Protein AF-A0AAW7Q0W7-F1 (afdb_monomer_lite)

pLDDT: mean 88.17, std 16.4, range [46.09, 98.69]

Sequence (127 aa):
MKYFLLFSILFFNILYASQNKEVLLIHSYHKGYAWTDDISKAIDKNFSEHKDIELTTVYMDTKRIDDSSYLEDLSKLYKQQFSNRKFDLVILSDNNAFDFVSKYYDYLFKDAPVLFCGINNYLNFRT

Secondary structure (DSSP, 8-state):
-HHHHHHHHHTT--------EEEEEEESS-TT-HHHHHHHHHHHHHHTT-TTEEEEEEE--TTT---HHHHHHHHHHHHHHHTT---SEEEEESHHHHHHHHHHHHHH-TT--EEEES--S------

Organism: NCBI:txid28197

Structure (mmCIF, N/CA/C/O backbone):
data_AF-A0AAW7Q0W7-F1
#
_entry.id   AF-A0AAW7Q0W7-F1
#
loop_
_atom_site.group_PDB
_atom_site.id
_atom_site.type_symbol
_atom_site.label_atom_id
_atom_site.label_alt_id
_atom_site.label_comp_id
_atom_site.label_asym_id
_atom_site.label_entity_id
_atom_site.label_seq_id
_atom_site.pdbx_PDB_ins_code
_atom_site.Cartn_x
_atom_site.Cartn_y
_atom_site.Cartn_z
_atom_site.occupancy
_atom_site.B_iso_or_equiv
_atom_site.auth_seq_id
_atom_site.auth_comp_id
_atom_site.auth_asym_id
_atom_site.auth_atom_id
_atom_site.pdbx_PDB_model_num
ATOM 1 N N . MET A 1 1 ? -7.739 -1.345 58.008 1.00 57.44 1 MET A N 1
ATOM 2 C CA . MET A 1 1 ? -8.780 -1.675 57.001 1.00 57.44 1 MET A CA 1
ATOM 3 C C . MET A 1 1 ? -9.111 -0.532 56.027 1.00 57.44 1 MET A C 1
ATOM 5 O O . MET A 1 1 ? -9.632 -0.820 54.963 1.00 57.44 1 MET A O 1
ATOM 9 N N . LYS A 1 2 ? -8.773 0.739 56.315 1.00 52.03 2 LYS A N 1
ATOM 10 C CA . LYS A 1 2 ? -9.064 1.891 55.429 1.00 52.03 2 LYS A CA 1
ATOM 11 C C . LYS A 1 2 ? -8.191 1.964 54.159 1.00 52.03 2 LYS A C 1
ATOM 13 O O . LYS A 1 2 ? -8.670 2.380 53.115 1.00 52.03 2 LYS A O 1
ATOM 18 N N . TYR A 1 3 ? -6.941 1.497 54.226 1.00 55.75 3 TYR A N 1
ATOM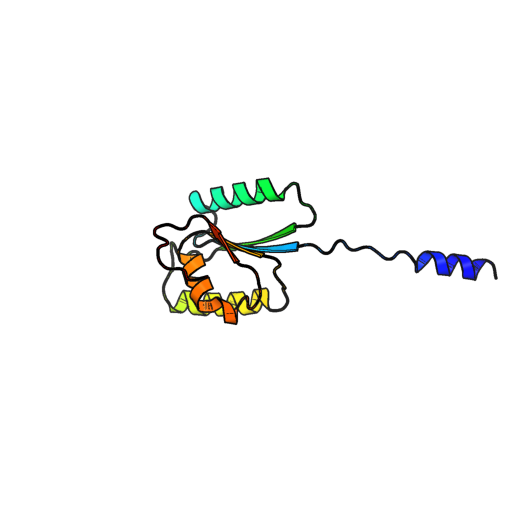 19 C CA . TYR A 1 3 ? -6.003 1.521 53.090 1.00 55.75 3 TYR A CA 1
ATOM 20 C C . TYR A 1 3 ? -6.241 0.418 52.047 1.00 55.75 3 TYR A C 1
ATOM 22 O O . TYR A 1 3 ? -5.850 0.574 50.897 1.00 55.75 3 TYR A O 1
ATOM 30 N N . PHE A 1 4 ? -6.930 -0.667 52.418 1.00 55.09 4 PHE A N 1
ATOM 31 C CA . PHE A 1 4 ? -7.240 -1.767 51.493 1.00 55.09 4 PHE A CA 1
ATOM 32 C C . PHE A 1 4 ? -8.273 -1.342 50.432 1.00 55.09 4 PHE A C 1
ATOM 34 O O . PHE A 1 4 ? -8.214 -1.772 49.285 1.00 55.09 4 PHE A O 1
ATOM 41 N N . LEU A 1 5 ? -9.169 -0.416 50.795 1.00 54.06 5 LEU A N 1
ATOM 42 C CA . LEU A 1 5 ? -10.135 0.201 49.882 1.00 54.06 5 LEU A CA 1
ATOM 43 C C . LEU A 1 5 ? -9.478 1.171 48.887 1.00 54.06 5 LEU A C 1
ATOM 45 O O . LEU A 1 5 ? -9.928 1.257 47.749 1.00 54.06 5 LEU A O 1
ATOM 49 N N . LEU A 1 6 ? -8.388 1.849 49.271 1.00 52.25 6 LEU A N 1
ATOM 50 C CA . LEU A 1 6 ? -7.666 2.767 48.378 1.00 52.25 6 LEU A CA 1
ATOM 51 C C . LEU A 1 6 ? -6.862 2.022 47.297 1.00 52.25 6 LEU A C 1
ATOM 53 O O . LEU A 1 6 ? -6.723 2.516 46.183 1.00 52.25 6 LEU A O 1
ATOM 57 N N . PHE A 1 7 ? -6.376 0.817 47.609 1.00 53.97 7 PHE A N 1
ATOM 58 C CA . PHE A 1 7 ? -5.642 -0.026 46.660 1.00 53.97 7 PHE A CA 1
ATOM 59 C C . PHE A 1 7 ? -6.563 -0.633 45.585 1.00 53.97 7 PHE A C 1
ATOM 61 O O . PHE A 1 7 ? -6.156 -0.798 44.441 1.00 53.97 7 PHE A O 1
ATOM 68 N N . SER A 1 8 ? -7.832 -0.885 45.925 1.00 55.91 8 SER A N 1
ATOM 69 C CA . SER A 1 8 ? -8.846 -1.422 45.002 1.00 55.91 8 SER A CA 1
ATOM 70 C C . SER A 1 8 ? -9.245 -0.430 43.894 1.00 55.91 8 SER A C 1
ATOM 72 O O . SER A 1 8 ? -9.463 -0.821 42.750 1.00 55.91 8 SER A O 1
ATOM 74 N N . ILE A 1 9 ? -9.261 0.875 44.194 1.00 56.50 9 ILE A N 1
ATOM 75 C CA . ILE A 1 9 ? -9.651 1.928 43.235 1.00 56.50 9 ILE A CA 1
ATOM 76 C C . ILE A 1 9 ? -8.569 2.148 42.157 1.00 56.50 9 ILE A C 1
ATOM 78 O O . ILE A 1 9 ? -8.886 2.527 41.032 1.00 56.50 9 ILE A O 1
ATOM 82 N N . LEU A 1 10 ? -7.299 1.847 42.453 1.00 54.59 10 LEU A N 1
ATOM 83 C CA . LEU A 1 10 ? -6.198 1.956 41.485 1.00 54.59 10 LEU A CA 1
ATOM 84 C C . LEU A 1 10 ? -6.202 0.838 40.428 1.00 54.59 10 LEU A C 1
ATOM 86 O O . LEU A 1 10 ? -5.721 1.063 39.321 1.00 54.59 10 LEU A O 1
ATOM 90 N N . PHE A 1 11 ? -6.787 -0.327 40.727 1.00 57.34 11 PHE A N 1
ATOM 91 C CA . PHE A 1 11 ? -6.831 -1.477 39.813 1.00 57.34 11 PHE A CA 1
ATOM 92 C C . PHE A 1 11 ? -8.022 -1.478 38.842 1.00 57.34 11 PHE A C 1
ATOM 94 O O . PHE A 1 11 ? -8.035 -2.277 37.910 1.00 57.34 11 PHE A O 1
ATOM 101 N N . PHE A 1 12 ? -9.005 -0.587 39.021 1.00 55.25 12 PHE A N 1
ATOM 102 C CA . PHE A 1 12 ? -10.215 -0.541 38.186 1.00 55.25 12 PHE A CA 1
ATOM 103 C C . PHE A 1 12 ? -10.188 0.508 37.070 1.00 55.25 12 PHE A C 1
ATOM 105 O O . PHE A 1 12 ? -11.191 0.698 36.381 1.00 55.25 12 PHE A O 1
ATOM 112 N N . ASN A 1 13 ? -9.042 1.151 36.831 1.00 48.94 13 ASN A N 1
ATOM 113 C CA . ASN A 1 13 ? -8.825 1.863 35.575 1.00 48.94 13 ASN A CA 1
ATOM 114 C C . ASN A 1 13 ? -8.605 0.822 34.474 1.00 48.94 13 ASN A C 1
ATOM 116 O O . ASN A 1 13 ? -7.478 0.546 34.067 1.00 48.94 13 ASN A O 1
ATOM 120 N N . ILE A 1 14 ? -9.697 0.216 34.01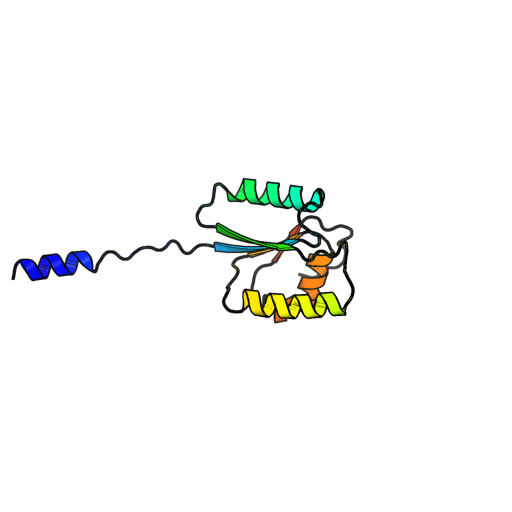1 1.00 60.72 14 ILE A N 1
ATOM 121 C CA . ILE A 1 14 ? -9.722 -0.438 32.711 1.00 60.72 14 ILE A CA 1
ATOM 122 C C . ILE A 1 14 ? -9.468 0.690 31.713 1.00 60.72 14 ILE A C 1
ATOM 124 O O . ILE A 1 14 ? -10.362 1.474 31.396 1.00 60.72 14 ILE A O 1
ATOM 128 N N . LEU A 1 15 ? -8.212 0.827 31.291 1.00 58.66 15 LEU A N 1
ATOM 129 C CA . LEU A 1 15 ? -7.850 1.601 30.116 1.00 58.66 15 LEU A CA 1
ATOM 130 C C . LEU A 1 15 ? -8.647 0.997 28.960 1.00 58.66 15 LEU A C 1
ATOM 132 O O . LEU A 1 15 ? -8.293 -0.057 28.438 1.00 58.66 15 LEU A O 1
ATOM 136 N N . TYR A 1 16 ? -9.750 1.646 28.591 1.00 56.50 16 TYR A N 1
ATOM 137 C CA . TYR A 1 16 ? -10.382 1.432 27.300 1.00 56.50 16 TYR A CA 1
ATOM 138 C C . TYR A 1 16 ? -9.400 1.950 26.251 1.00 56.50 16 TYR A C 1
ATOM 140 O O . TYR A 1 16 ? -9.463 3.101 25.824 1.00 56.50 16 TYR A O 1
ATOM 148 N N . ALA A 1 17 ? -8.433 1.109 25.891 1.00 59.22 17 ALA A N 1
ATOM 149 C CA . ALA A 1 17 ? -7.661 1.305 24.686 1.00 59.22 17 ALA A CA 1
ATOM 150 C C . ALA A 1 17 ? -8.660 1.197 23.530 1.00 59.22 17 ALA A C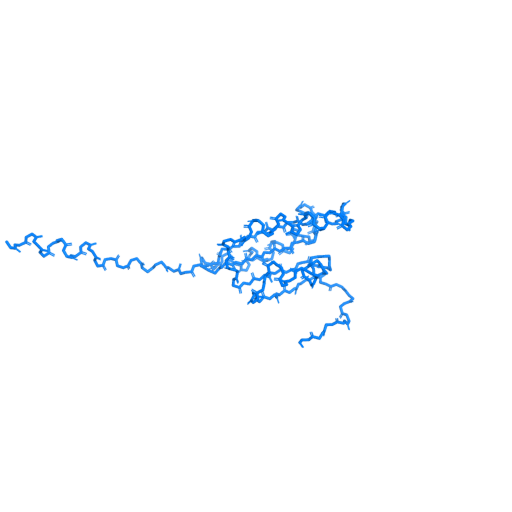 1
ATOM 152 O O . ALA A 1 17 ? -9.158 0.112 23.229 1.00 59.22 17 ALA A O 1
ATOM 153 N N . SER A 1 18 ? -9.014 2.341 22.943 1.00 64.81 18 SER A N 1
ATOM 154 C CA . SER A 1 18 ? -9.661 2.381 21.635 1.00 64.81 18 SER A CA 1
ATOM 155 C C . SER A 1 18 ? -8.793 1.544 20.700 1.00 64.81 18 SER A C 1
ATOM 157 O O . SER A 1 18 ? -7.614 1.849 20.522 1.00 64.81 18 SER A O 1
ATOM 159 N N . GLN A 1 19 ? -9.334 0.439 20.189 1.00 78.00 19 GLN A N 1
ATOM 160 C CA . GLN A 1 19 ? -8.583 -0.422 19.291 1.00 78.00 19 GLN A CA 1
ATOM 161 C C . GLN A 1 19 ? -8.467 0.291 17.947 1.00 78.00 19 GLN A C 1
ATOM 163 O O . GLN A 1 19 ? -9.448 0.358 17.207 1.00 78.00 19 GLN A O 1
ATOM 168 N N . ASN A 1 20 ? -7.283 0.843 17.673 1.00 90.56 20 ASN A N 1
ATOM 169 C CA . ASN A 1 20 ? -7.012 1.516 16.411 1.00 90.56 20 ASN A CA 1
ATOM 170 C C . ASN A 1 20 ? -7.269 0.565 15.233 1.00 90.56 20 ASN A C 1
ATOM 172 O O . ASN A 1 20 ? -6.962 -0.628 15.301 1.00 90.56 20 ASN A O 1
ATOM 176 N N . LYS A 1 21 ? -7.843 1.112 14.166 1.00 95.31 21 LYS A N 1
ATOM 177 C CA . LYS A 1 21 ? -8.018 0.489 12.863 1.00 95.31 21 LYS A CA 1
ATOM 178 C C . LYS A 1 21 ? -6.713 0.558 12.096 1.00 95.31 21 LYS A C 1
ATOM 180 O O . LYS A 1 21 ? -6.225 1.640 11.792 1.00 95.31 21 LYS A O 1
ATOM 185 N N . GLU A 1 22 ? -6.167 -0.603 11.778 1.00 96.50 22 GLU A N 1
ATOM 186 C CA . GLU A 1 22 ? -4.905 -0.729 11.052 1.00 96.50 22 GLU A CA 1
ATOM 187 C C . GLU A 1 22 ? -5.187 -0.734 9.549 1.00 96.50 22 GLU A C 1
ATOM 189 O O . GLU A 1 22 ? -5.759 -1.691 9.017 1.00 96.50 22 GLU A O 1
ATOM 194 N N . VAL A 1 23 ? -4.789 0.331 8.853 1.00 97.94 23 VAL A N 1
ATOM 195 C CA . VAL A 1 23 ? -4.985 0.479 7.407 1.00 97.94 23 VAL A CA 1
ATOM 196 C C . VAL A 1 23 ? -3.637 0.471 6.701 1.00 97.94 23 VAL A C 1
ATOM 198 O O . VAL A 1 23 ? -2.728 1.225 7.047 1.00 97.94 23 VAL A O 1
ATOM 201 N N . LEU A 1 24 ? -3.504 -0.371 5.677 1.00 98.44 24 LEU A N 1
ATOM 202 C CA . LEU A 1 24 ? -2.324 -0.411 4.817 1.00 98.44 24 LEU A CA 1
ATOM 203 C C . LEU A 1 24 ? -2.635 0.228 3.469 1.00 98.44 24 LEU A C 1
ATOM 205 O O . LEU A 1 24 ? -3.533 -0.227 2.777 1.00 98.44 24 LEU A O 1
ATOM 209 N N . LEU A 1 25 ? -1.855 1.218 3.054 1.00 98.62 25 LEU A N 1
ATOM 210 C CA . LEU A 1 25 ? -1.871 1.787 1.712 1.00 98.62 25 LEU A CA 1
ATOM 211 C C . LEU A 1 25 ? -0.643 1.312 0.931 1.00 98.62 25 LEU A C 1
ATOM 213 O O . LEU A 1 25 ? 0.495 1.561 1.327 1.00 98.62 25 LEU A O 1
ATOM 217 N N . ILE A 1 26 ? -0.876 0.644 -0.195 1.00 98.69 26 ILE A N 1
ATOM 218 C CA . ILE A 1 26 ? 0.158 0.173 -1.116 1.00 98.69 26 ILE A CA 1
ATOM 219 C C . ILE A 1 26 ? 0.069 0.994 -2.399 1.00 98.69 26 ILE A C 1
ATOM 221 O O . ILE A 1 26 ? -0.878 0.864 -3.179 1.00 98.69 26 ILE A O 1
ATOM 225 N N . HIS A 1 27 ? 1.077 1.827 -2.636 1.00 98.69 27 HIS A N 1
ATOM 226 C CA . HIS A 1 27 ? 1.227 2.535 -3.899 1.00 98.69 27 HIS A CA 1
ATOM 227 C C . HIS A 1 27 ? 2.048 1.728 -4.896 1.00 98.69 27 HIS A C 1
ATOM 229 O O . HIS A 1 27 ? 3.135 1.250 -4.571 1.00 98.69 27 HIS A O 1
ATOM 235 N N . SER A 1 28 ? 1.573 1.676 -6.143 1.00 98.44 28 SER A N 1
ATOM 236 C CA . SER A 1 28 ? 2.343 1.129 -7.265 1.00 98.44 28 SER A CA 1
ATOM 237 C C . SER A 1 28 ? 3.700 1.826 -7.422 1.00 98.44 28 SER A C 1
ATOM 239 O O . SER A 1 28 ? 4.717 1.186 -7.660 1.00 98.44 28 SER A O 1
ATOM 241 N N . TYR A 1 29 ? 3.754 3.149 -7.263 1.00 98.06 29 TYR A N 1
ATOM 242 C CA . TYR A 1 29 ? 4.940 3.948 -7.596 1.00 98.06 29 TYR A CA 1
ATOM 243 C C . TYR A 1 29 ? 5.548 4.627 -6.367 1.00 98.06 29 TYR A C 1
ATOM 245 O O . TYR A 1 29 ? 4.962 4.603 -5.292 1.00 98.06 29 TYR A O 1
ATOM 253 N N . HIS A 1 30 ? 6.726 5.236 -6.508 1.00 98.06 30 HIS A N 1
ATOM 254 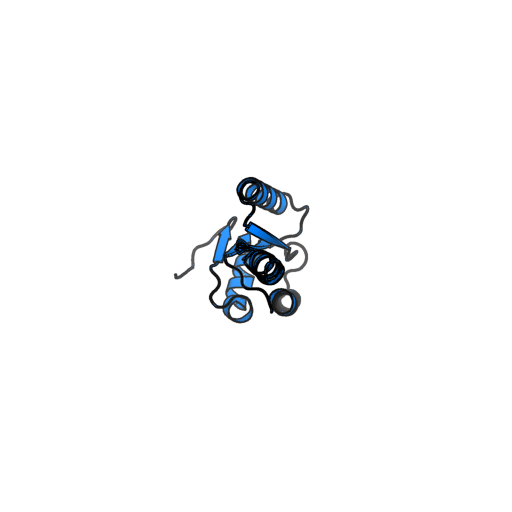C CA . HIS A 1 30 ? 7.423 5.918 -5.412 1.00 98.06 30 HIS A CA 1
ATOM 255 C C . HIS A 1 30 ? 6.740 7.213 -4.961 1.00 98.06 30 HIS A C 1
ATOM 257 O O . HIS A 1 30 ? 6.104 7.917 -5.747 1.00 98.06 30 HIS A O 1
ATOM 263 N N . LYS A 1 31 ? 6.989 7.577 -3.700 1.00 97.31 31 LYS A N 1
ATOM 264 C CA . LYS A 1 31 ? 6.758 8.928 -3.179 1.00 97.31 31 LYS A CA 1
ATOM 265 C C . LYS A 1 31 ? 7.539 9.965 -3.991 1.00 97.31 31 LYS A C 1
ATOM 267 O O . LYS A 1 31 ? 8.711 9.743 -4.298 1.00 97.31 31 LYS A O 1
ATOM 272 N N . GLY A 1 32 ? 6.917 11.097 -4.300 1.00 97.12 32 GLY A N 1
ATOM 273 C CA . GLY A 1 32 ? 7.453 12.128 -5.191 1.00 97.12 32 GLY A CA 1
ATOM 274 C C . GLY A 1 32 ? 6.943 12.015 -6.629 1.00 97.12 32 GLY A C 1
ATOM 275 O O . GLY A 1 32 ? 7.127 12.942 -7.419 1.00 97.12 32 GLY A O 1
ATOM 276 N N . TYR A 1 33 ? 6.293 10.904 -6.991 1.00 96.75 33 TYR A N 1
ATOM 277 C CA . TYR A 1 33 ? 5.526 10.835 -8.229 1.00 96.75 33 TYR A CA 1
ATOM 278 C C . TYR A 1 33 ? 4.195 11.564 -8.026 1.00 96.75 33 TYR A C 1
ATOM 280 O O . TYR A 1 33 ? 3.433 11.205 -7.133 1.00 96.75 33 TYR A O 1
ATOM 288 N N . ALA A 1 34 ? 3.904 12.573 -8.854 1.00 97.38 34 ALA A N 1
ATOM 289 C CA . ALA A 1 34 ? 2.791 13.502 -8.622 1.00 97.38 34 ALA A CA 1
ATOM 290 C C . ALA A 1 34 ? 1.445 12.801 -8.362 1.00 97.38 34 ALA A C 1
ATOM 292 O O . ALA A 1 34 ? 0.743 13.146 -7.419 1.00 97.38 34 ALA A O 1
ATOM 293 N N . TRP A 1 35 ? 1.128 11.768 -9.146 1.00 95.69 35 TRP A N 1
ATOM 294 C CA . TRP A 1 35 ? -0.102 10.992 -8.981 1.00 95.69 35 TRP A CA 1
ATOM 295 C C . TRP A 1 35 ? -0.167 10.242 -7.642 1.00 95.69 35 TRP A C 1
ATOM 297 O O . TRP A 1 35 ? -1.179 10.302 -6.947 1.00 95.69 35 TRP A O 1
ATOM 307 N N . THR A 1 36 ? 0.933 9.590 -7.250 1.00 97.56 36 THR A N 1
ATOM 308 C CA . THR A 1 36 ? 1.067 8.918 -5.950 1.00 97.56 36 THR A CA 1
ATOM 309 C C . THR A 1 36 ? 0.849 9.905 -4.810 1.00 97.56 36 THR A C 1
ATOM 311 O O . THR A 1 36 ? 0.045 9.652 -3.914 1.00 97.56 36 THR A O 1
ATOM 314 N N . ASP A 1 37 ? 1.530 11.050 -4.871 1.00 98.06 37 ASP A N 1
ATOM 315 C CA . ASP A 1 37 ? 1.475 12.066 -3.824 1.00 98.06 37 ASP A CA 1
ATOM 316 C C . ASP A 1 37 ? 0.076 12.682 -3.697 1.00 98.06 37 ASP A C 1
ATOM 318 O O . ASP A 1 37 ? -0.363 12.990 -2.590 1.00 98.06 37 ASP A O 1
ATOM 322 N N . ASP A 1 38 ? -0.643 12.859 -4.805 1.00 98.12 38 ASP A N 1
ATOM 323 C CA . ASP A 1 38 ? -2.002 13.399 -4.783 1.00 98.12 38 ASP A CA 1
ATOM 324 C C . ASP A 1 38 ? -3.006 12.414 -4.171 1.00 98.12 38 ASP A C 1
ATOM 326 O O . ASP A 1 38 ? -3.872 12.831 -3.396 1.00 98.12 38 ASP A O 1
ATOM 330 N N . ILE A 1 39 ? -2.846 11.109 -4.420 1.00 97.81 39 ILE A N 1
ATOM 331 C CA . ILE A 1 39 ? -3.639 10.073 -3.745 1.00 97.81 39 ILE A CA 1
ATOM 332 C C . ILE A 1 39 ? -3.327 10.051 -2.244 1.00 97.81 39 ILE A C 1
ATOM 334 O O . ILE A 1 39 ? -4.263 10.059 -1.442 1.00 97.81 39 ILE A O 1
ATOM 338 N N . SER A 1 40 ? -2.047 10.078 -1.844 1.00 97.94 40 SER A N 1
ATOM 339 C CA . SER A 1 40 ? -1.678 10.117 -0.420 1.00 97.94 40 SER A CA 1
ATOM 340 C C . SER A 1 40 ? -2.288 11.337 0.277 1.00 97.94 40 SER A C 1
ATOM 342 O O . SER A 1 40 ? -2.958 11.182 1.291 1.00 97.94 40 SER A O 1
ATOM 344 N N . LYS A 1 41 ? -2.165 12.541 -0.306 1.00 98.06 41 LYS A N 1
ATOM 345 C CA . LYS A 1 41 ? -2.764 13.771 0.251 1.00 98.06 41 LYS A CA 1
ATOM 346 C C . LYS A 1 41 ? -4.275 13.653 0.428 1.00 98.06 41 LYS A C 1
ATOM 348 O O . LYS A 1 41 ? -4.814 14.154 1.413 1.00 98.06 41 LYS A O 1
ATOM 353 N N . ALA A 1 42 ? -4.971 13.047 -0.535 1.00 97.38 42 ALA A N 1
ATOM 354 C CA . ALA A 1 42 ? -6.413 12.858 -0.448 1.00 97.38 42 ALA A CA 1
ATOM 355 C C . ALA A 1 42 ? -6.781 11.908 0.699 1.00 97.38 42 ALA A C 1
ATOM 357 O O . ALA A 1 42 ? -7.688 12.221 1.470 1.00 97.38 42 ALA A O 1
ATOM 358 N N . ILE A 1 43 ? -6.075 10.785 0.844 1.00 97.00 43 ILE A N 1
ATOM 359 C CA . ILE A 1 43 ? -6.301 9.830 1.936 1.00 97.00 43 ILE A CA 1
ATOM 360 C C . ILE A 1 43 ? -5.981 10.481 3.285 1.00 97.00 43 ILE A C 1
ATOM 362 O O . ILE A 1 43 ? -6.851 10.509 4.152 1.00 97.00 43 ILE A O 1
ATOM 366 N N . ASP A 1 44 ? -4.804 11.094 3.426 1.00 96.19 44 ASP A N 1
ATOM 367 C CA . ASP A 1 44 ? -4.369 11.768 4.655 1.00 96.19 44 ASP A CA 1
ATOM 368 C C . ASP A 1 44 ? -5.377 12.836 5.089 1.00 96.19 44 ASP A C 1
ATOM 370 O O . ASP A 1 44 ? -5.763 12.905 6.255 1.00 96.19 44 ASP A O 1
ATOM 374 N N . LYS A 1 45 ? -5.870 13.645 4.141 1.00 96.88 45 LYS A N 1
ATOM 375 C CA . LYS A 1 45 ? -6.892 14.659 4.418 1.00 96.88 45 LYS A CA 1
ATOM 376 C C . LYS A 1 45 ? -8.169 14.035 4.982 1.00 96.88 45 LYS A C 1
ATOM 378 O O . LYS A 1 45 ? -8.667 14.524 5.991 1.00 96.88 45 LYS A O 1
ATOM 383 N N . ASN A 1 46 ? -8.692 12.983 4.350 1.00 95.31 46 ASN A N 1
ATOM 384 C CA . ASN A 1 46 ? -9.926 12.331 4.802 1.00 95.31 46 ASN A CA 1
ATOM 385 C C . ASN A 1 46 ? -9.733 11.571 6.123 1.00 95.31 46 ASN A C 1
ATOM 387 O O . ASN A 1 46 ? -10.671 11.475 6.901 1.00 95.31 46 ASN A O 1
ATOM 391 N N . PHE A 1 47 ? -8.536 11.048 6.394 1.00 95.25 47 PHE A N 1
ATOM 392 C CA . PHE A 1 47 ? -8.256 10.276 7.608 1.00 95.25 47 PHE A CA 1
ATOM 393 C C . PHE A 1 47 ? -7.846 11.161 8.791 1.00 95.25 47 PHE A C 1
ATOM 395 O O . PHE A 1 47 ? -7.969 10.733 9.932 1.00 95.25 47 PHE A O 1
ATOM 402 N N . SER A 1 48 ? -7.422 12.407 8.555 1.00 93.38 48 SER A N 1
ATOM 403 C CA . SER A 1 48 ? -6.941 13.325 9.602 1.00 93.38 48 SER A CA 1
ATOM 404 C C . SER A 1 48 ? -7.930 13.594 10.747 1.00 93.38 48 SER A C 1
ATOM 406 O O . SER A 1 48 ? -7.508 13.898 11.864 1.00 93.38 48 SER A O 1
ATOM 408 N N . GLU A 1 49 ? -9.236 13.460 10.501 1.00 93.19 49 GLU A N 1
ATOM 409 C CA . GLU A 1 49 ? -10.284 13.634 11.516 1.00 93.19 49 GLU A CA 1
ATOM 410 C C . GLU A 1 49 ? -10.519 12.360 12.358 1.00 93.19 49 GLU A C 1
ATOM 412 O O . GLU A 1 49 ? -11.120 12.425 13.434 1.00 93.19 49 GLU A O 1
ATOM 417 N N . HIS A 1 50 ? -9.992 11.213 11.918 1.00 93.62 50 HIS A N 1
ATOM 418 C CA . HIS A 1 50 ? -10.165 9.895 12.525 1.00 93.62 50 HIS A CA 1
ATOM 419 C C . HIS A 1 50 ? -8.920 9.475 13.313 1.00 93.62 50 HIS A C 1
ATOM 421 O O . HIS A 1 50 ? -7.978 8.888 12.785 1.00 93.62 50 HIS A O 1
ATOM 427 N N . LYS A 1 51 ? -8.916 9.768 14.617 1.00 91.00 51 LYS A N 1
ATOM 428 C CA . LYS A 1 51 ? -7.777 9.480 15.513 1.00 91.00 51 LYS A CA 1
ATOM 429 C C . LYS A 1 51 ? -7.573 7.996 15.816 1.00 91.00 51 LYS A C 1
ATOM 431 O O . LYS A 1 51 ? -6.548 7.631 16.380 1.00 91.00 51 LYS A O 1
ATOM 436 N N . ASP A 1 52 ? -8.567 7.179 15.511 1.00 94.19 52 ASP A N 1
ATOM 437 C CA . ASP A 1 52 ? -8.554 5.735 15.679 1.00 94.19 52 ASP A CA 1
ATOM 438 C C . ASP A 1 52 ? -8.014 5.008 14.443 1.00 94.19 52 ASP A C 1
ATOM 440 O O . ASP A 1 52 ? -7.921 3.791 14.484 1.00 94.19 52 ASP A O 1
ATOM 444 N N . ILE A 1 53 ? -7.641 5.698 13.360 1.00 96.00 53 ILE A N 1
ATOM 445 C CA . ILE A 1 53 ? -7.049 5.065 12.175 1.00 96.00 53 ILE A CA 1
ATOM 446 C C . ILE A 1 53 ? -5.525 5.211 12.203 1.00 96.00 53 ILE A C 1
ATOM 448 O O . ILE A 1 53 ? -4.994 6.319 12.180 1.00 96.00 53 ILE A O 1
ATOM 452 N N . GLU A 1 54 ? -4.826 4.079 12.176 1.00 95.62 54 GLU A N 1
ATOM 453 C CA . GLU A 1 54 ? -3.382 4.003 11.967 1.00 95.62 54 GLU A CA 1
ATOM 454 C C . GLU A 1 54 ? -3.118 3.668 10.492 1.00 95.62 54 GLU A C 1
ATOM 456 O O . GLU A 1 54 ? -3.366 2.547 10.039 1.00 95.62 54 GLU A O 1
ATOM 461 N N . LEU A 1 55 ? -2.630 4.645 9.721 1.00 97.12 55 LEU A N 1
ATOM 462 C CA . LEU A 1 55 ? -2.305 4.462 8.306 1.00 97.12 55 LEU A CA 1
ATOM 463 C C . LEU A 1 55 ? -0.819 4.135 8.130 1.00 97.12 55 LEU A C 1
ATOM 465 O O . LEU A 1 55 ? 0.054 4.959 8.390 1.00 97.12 55 LEU A O 1
ATOM 469 N N . THR A 1 56 ? -0.518 2.947 7.612 1.00 97.44 56 THR A N 1
ATOM 470 C CA . THR A 1 56 ? 0.812 2.618 7.086 1.00 97.44 56 THR A CA 1
ATOM 471 C C . THR A 1 56 ? 0.822 2.735 5.576 1.00 97.44 56 THR A C 1
ATOM 473 O O . THR A 1 56 ? -0.013 2.131 4.914 1.00 97.44 56 THR A O 1
ATOM 476 N N . THR A 1 57 ? 1.830 3.407 5.026 1.00 98.38 57 THR A N 1
ATOM 477 C CA . THR A 1 57 ? 2.004 3.535 3.576 1.00 98.38 57 THR A CA 1
ATOM 478 C C . THR A 1 57 ? 3.296 2.871 3.123 1.00 98.38 57 THR A C 1
ATOM 480 O O . THR A 1 57 ? 4.367 3.138 3.671 1.00 98.38 57 THR A O 1
ATOM 483 N N . VAL A 1 58 ? 3.207 2.042 2.085 1.00 98.56 58 VAL A N 1
ATOM 484 C CA . VAL A 1 58 ? 4.353 1.451 1.387 1.00 98.56 58 VAL A CA 1
ATOM 485 C C . VAL A 1 58 ? 4.302 1.793 -0.099 1.00 98.56 58 VAL A C 1
ATOM 487 O O . VAL A 1 58 ? 3.237 2.010 -0.675 1.00 98.56 58 VAL A O 1
ATOM 490 N N . TYR A 1 59 ? 5.476 1.841 -0.721 1.00 98.50 59 TYR A N 1
ATOM 491 C CA . TYR A 1 59 ? 5.644 2.192 -2.126 1.00 98.50 59 TYR A CA 1
ATOM 492 C C . TYR A 1 59 ? 6.410 1.073 -2.818 1.00 98.50 59 TYR A C 1
ATOM 494 O O . TYR A 1 59 ? 7.472 0.673 -2.341 1.00 98.50 59 TYR A O 1
ATOM 502 N N . MET A 1 60 ? 5.881 0.584 -3.934 1.00 98.44 60 MET A N 1
ATOM 503 C CA . MET A 1 60 ? 6.490 -0.515 -4.682 1.00 98.44 60 MET A CA 1
ATOM 504 C C . MET A 1 60 ? 7.496 -0.041 -5.739 1.00 98.44 60 MET A C 1
ATOM 506 O O . MET A 1 60 ? 8.145 -0.861 -6.362 1.00 98.44 60 MET A O 1
ATOM 510 N N . ASP A 1 61 ? 7.596 1.268 -5.989 1.00 97.88 61 ASP A N 1
ATOM 511 C CA . ASP A 1 61 ? 8.517 1.876 -6.966 1.00 97.88 61 ASP A CA 1
ATOM 512 C C . ASP A 1 61 ? 8.495 1.249 -8.384 1.00 97.88 61 ASP A C 1
ATOM 514 O O . ASP A 1 61 ? 9.474 1.301 -9.134 1.00 97.88 61 ASP A O 1
ATOM 518 N N . THR A 1 62 ? 7.348 0.716 -8.820 1.00 97.69 62 THR A N 1
ATOM 519 C CA . THR A 1 62 ? 7.258 -0.050 -10.076 1.00 97.69 62 THR A CA 1
ATOM 520 C C . THR A 1 62 ? 7.294 0.795 -11.345 1.00 97.69 62 THR A C 1
ATOM 522 O O . THR A 1 62 ? 7.289 0.258 -12.445 1.00 97.69 62 THR A O 1
ATOM 525 N N . LYS A 1 63 ? 7.367 2.131 -11.243 1.00 95.12 63 LYS A N 1
ATOM 526 C CA . LYS A 1 63 ? 7.752 2.962 -12.400 1.00 95.12 63 LYS A CA 1
ATOM 527 C C . LYS A 1 63 ? 9.229 2.819 -12.752 1.00 95.12 63 LYS A C 1
ATOM 529 O O . LYS A 1 63 ? 9.613 3.226 -13.845 1.00 95.12 63 LYS A O 1
ATOM 534 N N . ARG A 1 64 ? 10.050 2.321 -11.826 1.00 96.31 64 ARG A N 1
ATOM 535 C CA . ARG A 1 64 ? 11.497 2.191 -11.999 1.00 96.31 64 ARG A CA 1
ATOM 536 C C . ARG A 1 64 ? 11.929 0.736 -12.133 1.00 96.31 64 ARG A C 1
ATOM 538 O O . ARG A 1 64 ? 12.831 0.469 -12.918 1.00 96.31 64 ARG A O 1
ATOM 545 N N . ILE A 1 65 ? 11.315 -0.168 -11.367 1.00 95.19 65 ILE A N 1
ATOM 546 C CA . ILE A 1 65 ? 11.671 -1.592 -11.326 1.00 95.19 65 ILE A CA 1
ATOM 547 C C . ILE A 1 65 ? 10.388 -2.423 -11.197 1.00 95.19 65 ILE A C 1
ATOM 549 O O . ILE A 1 65 ? 9.710 -2.352 -10.177 1.00 95.19 65 ILE A O 1
ATOM 553 N N . ASP A 1 66 ? 10.032 -3.194 -12.223 1.00 93.31 66 ASP A N 1
ATOM 554 C CA . ASP A 1 66 ? 8.796 -3.990 -12.262 1.00 93.31 66 ASP A CA 1
ATOM 555 C C . ASP A 1 66 ? 9.005 -5.440 -12.722 1.00 93.31 66 ASP A C 1
ATOM 557 O O . ASP A 1 66 ? 8.046 -6.144 -13.048 1.00 93.31 66 ASP A O 1
ATOM 561 N N . ASP A 1 67 ? 10.249 -5.918 -12.712 1.00 96.25 67 ASP A N 1
ATOM 562 C CA . ASP A 1 67 ? 10.544 -7.293 -13.081 1.00 96.25 67 ASP A CA 1
ATOM 563 C C . ASP A 1 67 ? 10.031 -8.305 -12.039 1.00 96.25 67 ASP A C 1
ATOM 565 O O . ASP A 1 67 ? 9.793 -8.010 -10.863 1.00 96.25 67 ASP A O 1
ATOM 569 N N . SER A 1 68 ? 9.867 -9.552 -12.477 1.00 96.50 68 SER A N 1
ATOM 570 C CA . SER A 1 68 ? 9.288 -10.608 -11.649 1.00 96.50 68 SER A CA 1
ATOM 571 C C . SER A 1 68 ? 10.106 -10.938 -10.401 1.00 96.50 68 SER A C 1
ATOM 573 O O . SER A 1 68 ? 9.509 -11.333 -9.400 1.00 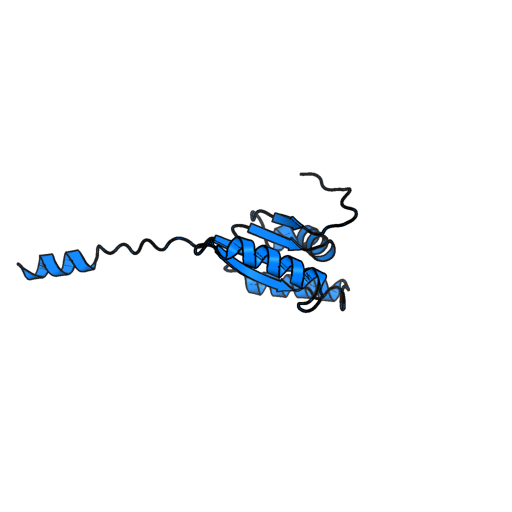96.50 68 SER A O 1
ATOM 575 N N . SER A 1 69 ? 11.437 -10.800 -10.452 1.00 98.00 69 SER A N 1
ATOM 576 C CA . SER A 1 69 ? 12.308 -11.109 -9.312 1.00 98.00 69 SER A CA 1
ATOM 577 C C . SER A 1 69 ? 12.187 -10.042 -8.229 1.00 98.00 69 SER A C 1
ATOM 579 O O . SER A 1 69 ? 11.991 -10.374 -7.061 1.00 98.00 69 SER A O 1
ATOM 581 N N . TYR A 1 70 ? 12.145 -8.769 -8.635 1.00 98.19 70 TYR A N 1
ATOM 582 C CA . TYR A 1 70 ? 11.878 -7.652 -7.741 1.00 98.19 70 TYR A CA 1
ATOM 583 C C . TYR A 1 70 ? 10.535 -7.811 -7.020 1.00 98.19 70 TYR A C 1
ATOM 585 O O . TYR A 1 70 ? 10.466 -7.704 -5.796 1.00 98.19 70 TYR A O 1
ATOM 593 N N . LEU A 1 71 ? 9.465 -8.130 -7.757 1.00 98.38 71 LEU A N 1
ATOM 594 C CA . LEU A 1 71 ? 8.142 -8.329 -7.161 1.00 98.38 71 LEU A CA 1
ATOM 595 C C . LEU A 1 71 ? 8.104 -9.552 -6.232 1.00 98.38 71 LEU A C 1
ATOM 597 O O . LEU A 1 71 ? 7.433 -9.532 -5.204 1.00 98.38 71 LEU A O 1
ATOM 601 N N . GLU A 1 72 ? 8.811 -10.633 -6.551 1.00 98.44 72 GLU A N 1
ATOM 602 C CA . GLU A 1 72 ? 8.911 -11.774 -5.639 1.00 98.44 72 GLU A CA 1
ATOM 603 C C . GLU A 1 72 ? 9.607 -11.388 -4.326 1.00 98.44 72 GLU A C 1
ATOM 605 O O . GLU A 1 72 ? 9.087 -11.678 -3.245 1.00 98.44 72 GLU A O 1
ATOM 610 N N . ASP A 1 73 ? 10.731 -10.681 -4.393 1.00 98.50 73 ASP A N 1
ATOM 611 C CA . ASP A 1 73 ? 11.459 -10.247 -3.202 1.00 98.50 73 ASP A CA 1
ATOM 612 C C . ASP A 1 73 ? 10.674 -9.214 -2.389 1.00 98.50 73 ASP A C 1
ATOM 614 O O . ASP A 1 73 ? 10.655 -9.277 -1.156 1.00 98.50 73 ASP A O 1
ATOM 618 N N . LEU A 1 74 ? 9.918 -8.342 -3.059 1.00 98.31 74 LEU A N 1
ATOM 619 C CA . LEU A 1 74 ? 8.996 -7.420 -2.406 1.00 98.31 74 LEU A CA 1
ATOM 620 C C . LEU A 1 74 ? 7.901 -8.167 -1.631 1.00 98.31 74 LEU A C 1
ATOM 622 O O . LEU A 1 74 ? 7.578 -7.792 -0.505 1.00 98.31 74 LEU A O 1
ATOM 626 N N . SER A 1 75 ? 7.377 -9.273 -2.174 1.00 98.50 75 SER A N 1
ATOM 627 C CA . SER A 1 75 ? 6.406 -10.116 -1.463 1.00 98.50 75 SER A CA 1
ATOM 628 C C . SER A 1 75 ? 6.999 -10.742 -0.195 1.00 98.50 75 SER A C 1
ATOM 630 O O . SER A 1 75 ? 6.340 -10.779 0.846 1.00 98.50 75 SER A O 1
ATOM 632 N N . LYS A 1 76 ? 8.265 -11.179 -0.232 1.00 98.56 76 LYS A N 1
ATOM 633 C CA . LYS A 1 76 ? 8.968 -11.723 0.942 1.00 98.56 76 LYS A CA 1
ATOM 634 C C . LYS A 1 76 ? 9.185 -10.638 1.996 1.00 98.56 76 LYS A C 1
ATOM 636 O O . LYS A 1 76 ? 8.904 -10.866 3.173 1.00 98.56 76 LYS A O 1
ATOM 641 N N . LEU A 1 77 ? 9.611 -9.447 1.568 1.00 98.38 77 LEU A N 1
ATOM 642 C CA . LEU A 1 77 ? 9.781 -8.289 2.443 1.00 98.38 77 LEU A CA 1
ATOM 643 C C . LEU A 1 77 ? 8.466 -7.915 3.133 1.00 98.38 77 LEU A C 1
ATOM 645 O O . LEU A 1 77 ? 8.426 -7.782 4.354 1.00 98.38 77 LEU A O 1
ATOM 649 N N . TYR A 1 78 ? 7.386 -7.784 2.367 1.00 98.25 78 TYR A N 1
ATOM 650 C CA . TYR A 1 78 ? 6.065 -7.450 2.891 1.00 98.25 78 TYR A CA 1
ATOM 651 C C . TYR A 1 78 ? 5.533 -8.529 3.828 1.00 98.25 78 TYR A C 1
ATOM 653 O O . TYR A 1 78 ? 5.039 -8.201 4.904 1.00 98.25 78 TYR A O 1
ATOM 661 N N . LYS A 1 79 ? 5.727 -9.816 3.516 1.00 97.69 79 LYS A N 1
ATOM 662 C CA . LYS A 1 79 ? 5.373 -10.892 4.450 1.00 97.69 79 LYS A CA 1
ATOM 663 C C . LYS A 1 79 ? 6.066 -10.723 5.798 1.00 97.69 79 LYS A C 1
ATOM 665 O O . LYS A 1 79 ? 5.423 -10.878 6.834 1.00 97.69 79 LYS A O 1
ATOM 670 N N . GLN A 1 80 ? 7.356 -10.389 5.792 1.00 97.56 80 GLN A N 1
ATOM 671 C CA . GLN A 1 80 ? 8.108 -10.149 7.018 1.00 97.56 80 GLN A CA 1
ATOM 672 C C . GLN A 1 80 ? 7.586 -8.911 7.761 1.00 97.56 80 GLN A C 1
ATOM 674 O O . GLN A 1 80 ? 7.261 -9.011 8.945 1.00 97.56 80 GLN A O 1
ATOM 679 N N . GLN A 1 81 ? 7.447 -7.775 7.071 1.00 96.25 81 GLN A N 1
ATOM 680 C CA . GLN A 1 81 ? 6.969 -6.514 7.654 1.00 96.25 81 GLN A CA 1
ATOM 681 C C . GLN A 1 81 ? 5.558 -6.625 8.249 1.00 96.25 81 GLN A C 1
ATOM 683 O O . GLN A 1 81 ? 5.256 -5.970 9.246 1.00 96.25 81 GLN A O 1
ATOM 688 N N . PHE A 1 82 ? 4.697 -7.452 7.654 1.00 95.50 82 PHE A N 1
ATOM 689 C CA . PHE A 1 82 ? 3.282 -7.550 8.014 1.00 95.50 82 PHE A CA 1
ATOM 690 C C . PHE A 1 82 ? 2.942 -8.770 8.879 1.00 95.50 82 PHE A C 1
ATOM 692 O O . PHE A 1 82 ? 1.809 -8.897 9.325 1.00 95.50 82 PHE A O 1
ATOM 699 N N . SER A 1 83 ? 3.906 -9.651 9.158 1.00 91.12 83 SER A N 1
ATOM 700 C CA . SER A 1 83 ? 3.695 -10.953 9.818 1.00 91.12 83 SER A CA 1
ATOM 701 C C . SER A 1 83 ? 2.916 -10.920 11.140 1.00 91.12 83 SER A C 1
ATOM 703 O O . SER A 1 83 ? 2.181 -11.860 11.426 1.00 91.12 83 SER A O 1
ATOM 705 N N . ASN A 1 84 ? 3.044 -9.846 11.923 1.00 90.56 84 ASN A N 1
ATOM 706 C CA . ASN A 1 84 ? 2.359 -9.673 13.211 1.00 90.56 84 ASN A CA 1
ATOM 707 C C . ASN A 1 84 ? 1.303 -8.560 13.181 1.00 90.56 84 ASN A C 1
ATOM 709 O O . ASN A 1 84 ? 0.926 -8.031 14.225 1.00 90.56 84 ASN A O 1
ATOM 713 N N . ARG A 1 85 ? 0.856 -8.167 11.986 1.00 93.38 85 ARG A N 1
ATOM 714 C CA . ARG A 1 85 ? -0.118 -7.096 11.786 1.00 93.38 85 ARG A CA 1
ATOM 715 C C . ARG A 1 85 ? -1.412 -7.681 11.245 1.00 93.38 85 ARG A C 1
ATOM 717 O O . ARG A 1 85 ? -1.397 -8.524 10.353 1.00 93.38 85 ARG A O 1
ATOM 724 N N . LYS A 1 86 ? -2.536 -7.214 11.779 1.00 94.12 86 LYS A N 1
ATOM 725 C CA . LYS A 1 86 ? -3.866 -7.517 11.255 1.00 94.12 86 LYS A CA 1
ATOM 726 C C . LYS A 1 86 ? -4.438 -6.231 10.685 1.00 94.12 86 LYS A C 1
ATOM 728 O O . LYS A 1 86 ? -4.735 -5.327 11.452 1.00 94.12 86 LYS A O 1
ATOM 733 N N . PHE A 1 87 ? -4.575 -6.166 9.367 1.00 96.75 87 PHE A N 1
ATOM 734 C CA . PHE A 1 87 ? -5.149 -5.001 8.705 1.00 96.75 87 PHE A CA 1
ATOM 735 C C . PHE A 1 87 ? -6.675 -5.094 8.685 1.00 96.75 87 PHE A C 1
ATOM 737 O O . PHE A 1 87 ? -7.231 -6.116 8.279 1.00 96.75 87 PHE A O 1
ATOM 744 N N . ASP A 1 88 ? -7.344 -4.024 9.110 1.00 97.12 88 ASP A N 1
ATOM 745 C CA . ASP A 1 88 ? -8.786 -3.841 8.936 1.00 97.12 88 ASP A CA 1
ATOM 746 C C . ASP A 1 88 ? -9.124 -3.479 7.477 1.00 97.12 88 ASP A C 1
ATOM 748 O O . ASP A 1 88 ? -10.233 -3.748 7.016 1.00 97.12 88 ASP A O 1
ATOM 752 N N . LEU A 1 89 ? -8.170 -2.886 6.745 1.00 97.62 89 LEU A N 1
ATOM 753 C CA . LEU A 1 89 ? -8.298 -2.544 5.328 1.00 97.62 89 LEU A CA 1
ATOM 754 C C . LEU A 1 89 ? -6.924 -2.473 4.645 1.00 97.62 89 LEU A C 1
ATOM 756 O O . LEU A 1 89 ? -5.986 -1.878 5.176 1.00 97.62 89 LEU A O 1
ATOM 760 N N . VAL A 1 90 ? -6.829 -3.010 3.429 1.00 98.50 90 VAL A N 1
ATOM 761 C CA . VAL A 1 90 ? -5.704 -2.784 2.512 1.00 98.50 90 VAL A CA 1
ATOM 762 C C . VAL A 1 90 ? -6.193 -1.954 1.324 1.00 98.50 90 VAL A C 1
ATOM 764 O O . VAL A 1 90 ? -7.122 -2.347 0.629 1.00 98.50 90 VAL A O 1
ATOM 767 N N . ILE A 1 91 ? -5.577 -0.802 1.085 1.00 98.50 91 ILE A N 1
ATOM 768 C CA . ILE A 1 91 ? -5.867 0.115 -0.016 1.00 98.50 91 ILE A CA 1
ATOM 769 C C . ILE A 1 91 ? -4.762 -0.009 -1.063 1.00 98.50 91 ILE A C 1
ATOM 771 O O . ILE A 1 91 ? -3.581 0.109 -0.742 1.00 98.50 91 ILE A O 1
ATOM 775 N N . LEU A 1 92 ? -5.140 -0.211 -2.321 1.00 98.56 92 LEU A N 1
ATOM 776 C CA . LEU A 1 92 ? -4.226 -0.337 -3.452 1.00 98.56 92 LEU A CA 1
ATOM 777 C C . LEU A 1 92 ? -4.380 0.857 -4.387 1.00 98.56 92 LEU A C 1
ATOM 779 O O . LEU A 1 92 ? -5.490 1.189 -4.797 1.00 98.56 92 LEU A O 1
ATOM 783 N N . SER A 1 93 ? -3.264 1.473 -4.756 1.00 98.00 93 SER A N 1
ATOM 784 C CA . SER A 1 93 ? -3.226 2.585 -5.705 1.00 98.00 93 SER A CA 1
ATOM 785 C C . SER A 1 93 ? -2.566 2.140 -7.009 1.00 98.00 93 SER A C 1
ATOM 787 O O . SER A 1 93 ? -1.375 1.815 -7.029 1.00 98.00 93 SER A O 1
ATOM 789 N N . ASP A 1 94 ? -3.338 2.215 -8.094 1.00 96.69 94 ASP A N 1
ATOM 790 C CA . ASP A 1 94 ? -3.009 1.847 -9.480 1.00 96.69 94 ASP A CA 1
ATOM 791 C C . ASP A 1 94 ? -2.828 0.343 -9.763 1.00 96.69 94 ASP A C 1
ATOM 793 O O . ASP A 1 94 ? -2.816 -0.511 -8.874 1.00 96.69 94 ASP A O 1
ATOM 797 N N . ASN A 1 95 ? -2.702 0.035 -11.059 1.00 95.94 95 ASN A N 1
ATOM 798 C CA . ASN A 1 95 ? -2.673 -1.315 -11.616 1.00 95.94 95 ASN A CA 1
ATOM 799 C C . ASN A 1 95 ? -1.569 -2.211 -11.035 1.00 95.94 95 ASN A C 1
ATOM 801 O O . ASN A 1 95 ? -1.857 -3.356 -10.719 1.00 95.94 95 ASN A O 1
ATOM 805 N N . ASN A 1 96 ? -0.333 -1.734 -10.849 1.00 96.94 96 ASN A N 1
ATOM 806 C CA . ASN A 1 96 ? 0.759 -2.632 -10.442 1.00 96.94 96 ASN A CA 1
ATOM 807 C C . ASN A 1 96 ? 0.586 -3.138 -9.000 1.00 96.94 96 ASN A C 1
ATOM 809 O O . ASN A 1 96 ? 0.860 -4.304 -8.728 1.00 96.94 96 ASN A O 1
ATOM 813 N N . ALA A 1 97 ? 0.102 -2.292 -8.088 1.00 98.12 97 ALA A N 1
ATOM 814 C CA . ALA A 1 97 ? -0.258 -2.691 -6.729 1.00 98.12 97 ALA A CA 1
ATOM 815 C C . ALA A 1 97 ? -1.434 -3.663 -6.734 1.00 98.12 97 ALA A C 1
ATOM 817 O O . ALA A 1 97 ? -1.410 -4.672 -6.029 1.00 98.12 97 ALA A O 1
ATOM 818 N N . PHE A 1 98 ? -2.431 -3.387 -7.571 1.00 96.94 98 PHE A N 1
ATOM 819 C CA . PHE A 1 98 ? -3.558 -4.278 -7.775 1.00 96.94 98 PHE A CA 1
ATOM 820 C C . PHE A 1 98 ? -3.136 -5.664 -8.294 1.00 96.94 98 PHE A C 1
ATOM 822 O O . PHE A 1 98 ? -3.507 -6.675 -7.696 1.00 96.94 98 PHE A O 1
ATOM 829 N N . ASP A 1 99 ? -2.318 -5.733 -9.343 1.00 96.19 99 ASP A N 1
ATOM 830 C CA . ASP A 1 99 ? -1.850 -6.986 -9.943 1.00 96.19 99 ASP A CA 1
ATOM 831 C C . ASP A 1 99 ? -0.951 -7.769 -8.974 1.00 96.19 99 ASP A C 1
ATOM 833 O O . ASP A 1 99 ? -1.084 -8.986 -8.820 1.00 96.19 99 ASP A O 1
ATOM 837 N N . PHE A 1 100 ? -0.065 -7.067 -8.263 1.00 97.75 100 PHE A N 1
ATOM 838 C CA . PHE A 1 100 ? 0.801 -7.657 -7.246 1.00 97.75 100 PHE A CA 1
ATOM 839 C C . PHE A 1 100 ? -0.001 -8.281 -6.105 1.00 97.75 100 PHE A C 1
ATOM 841 O O . PHE A 1 100 ? 0.229 -9.439 -5.752 1.00 97.75 100 PHE A O 1
ATOM 848 N N . VAL A 1 101 ? -0.961 -7.546 -5.538 1.00 97.38 101 VAL A N 1
ATOM 849 C CA . VAL A 1 101 ? -1.787 -8.084 -4.455 1.00 97.38 101 VAL A CA 1
ATOM 850 C C . VAL A 1 101 ? -2.702 -9.181 -4.968 1.00 97.38 101 VAL A C 1
ATOM 852 O O . VAL A 1 101 ? -2.813 -10.196 -4.298 1.00 97.38 101 VAL A O 1
ATOM 855 N N . SER A 1 102 ? -3.259 -9.068 -6.173 1.00 95.81 102 SER A N 1
ATOM 856 C CA . SER A 1 102 ? -4.042 -10.154 -6.781 1.00 95.81 102 SER A CA 1
ATOM 857 C C . SER A 1 102 ? -3.239 -11.456 -6.875 1.00 95.81 102 SER A C 1
ATOM 859 O O . SER A 1 102 ? -3.774 -12.532 -6.623 1.00 95.81 102 SER A O 1
ATOM 861 N N . LYS A 1 103 ? -1.936 -11.370 -7.175 1.00 96.81 103 LYS A N 1
ATOM 862 C CA . LYS A 1 103 ? -1.035 -12.530 -7.218 1.00 96.81 103 LYS A CA 1
ATOM 863 C C . LYS A 1 103 ? -0.671 -13.076 -5.831 1.00 96.81 103 LYS A C 1
ATOM 865 O O . LYS A 1 103 ? -0.545 -14.288 -5.678 1.00 96.81 103 LYS A O 1
ATOM 870 N N . TYR A 1 104 ? -0.459 -12.210 -4.838 1.00 97.44 104 TYR A N 1
ATOM 871 C CA . TYR A 1 104 ? 0.079 -12.587 -3.521 1.00 97.44 104 TYR A CA 1
ATOM 872 C C . TYR A 1 104 ? -0.930 -12.469 -2.366 1.00 97.44 104 TYR A C 1
ATOM 874 O O . TYR A 1 104 ? -0.526 -12.537 -1.205 1.00 97.44 104 TYR A O 1
ATOM 882 N N . TYR A 1 105 ? -2.226 -12.312 -2.649 1.00 96.69 105 TYR A N 1
ATOM 883 C CA . TYR A 1 105 ? -3.253 -12.029 -1.641 1.00 96.69 105 TYR A CA 1
ATOM 884 C C . TYR A 1 105 ? -3.271 -13.071 -0.522 1.00 96.69 105 TYR A C 1
ATOM 886 O O . TYR A 1 105 ? -3.059 -12.723 0.637 1.00 96.69 105 TYR A O 1
ATOM 894 N N . ASP A 1 106 ? -3.410 -14.354 -0.861 1.00 96.12 106 ASP A N 1
ATOM 895 C CA . ASP A 1 106 ? -3.446 -15.436 0.134 1.00 96.12 106 ASP A CA 1
ATOM 896 C C . ASP A 1 106 ? -2.155 -15.525 0.956 1.00 96.12 106 ASP A C 1
ATOM 898 O O . ASP A 1 106 ? -2.159 -15.938 2.117 1.00 96.12 106 ASP A O 1
ATOM 902 N N . TYR A 1 107 ? -1.031 -15.129 0.360 1.00 96.75 107 TYR A N 1
ATOM 903 C CA . TYR A 1 107 ? 0.263 -15.139 1.023 1.00 96.75 107 TYR A CA 1
ATOM 904 C C . TYR A 1 107 ? 0.421 -13.968 2.003 1.00 96.75 107 TYR A C 1
ATOM 906 O O . TYR A 1 107 ? 0.973 -14.154 3.093 1.00 96.75 107 TYR A O 1
ATOM 914 N N . LEU A 1 108 ? -0.064 -12.777 1.643 1.00 96.62 108 LEU A N 1
ATOM 915 C CA . LEU A 1 108 ? 0.165 -11.532 2.381 1.00 96.62 108 LEU A CA 1
ATOM 916 C C . LEU A 1 108 ? -0.989 -11.139 3.308 1.00 96.62 108 LEU A C 1
ATOM 918 O O . LEU A 1 108 ? -0.738 -10.714 4.433 1.00 96.62 108 LEU A O 1
ATOM 922 N N . PHE A 1 109 ? -2.230 -11.272 2.846 1.00 95.25 109 PHE A N 1
ATOM 923 C CA . PHE A 1 109 ? -3.393 -10.561 3.384 1.00 95.25 109 PHE A CA 1
ATOM 924 C C . PHE A 1 109 ? -4.643 -11.430 3.491 1.00 95.25 109 PHE A C 1
ATOM 926 O O . PHE A 1 109 ? -5.751 -10.900 3.458 1.00 95.25 109 PHE A O 1
ATOM 933 N N . LYS A 1 110 ? -4.484 -12.752 3.601 1.00 84.50 110 LYS A N 1
ATOM 934 C CA . LYS A 1 110 ? -5.609 -13.678 3.741 1.00 84.50 110 LYS A CA 1
ATOM 935 C C . LYS A 1 110 ? -6.628 -13.145 4.762 1.00 84.50 110 LYS A C 1
ATOM 937 O O . LYS A 1 110 ? -6.258 -12.824 5.890 1.00 84.50 110 LYS A O 1
ATOM 942 N N . ASP A 1 111 ? -7.883 -13.035 4.327 1.00 90.12 111 ASP A N 1
ATOM 943 C CA . ASP A 1 111 ? -9.048 -12.541 5.080 1.00 90.12 111 ASP A CA 1
ATOM 944 C C . ASP A 1 111 ? -9.115 -11.016 5.328 1.00 90.12 111 ASP A C 1
ATOM 946 O O . ASP A 1 111 ? -10.089 -10.536 5.912 1.00 90.12 111 ASP A O 1
ATOM 950 N N . ALA A 1 112 ? -8.135 -10.229 4.873 1.00 95.50 112 ALA A N 1
ATOM 951 C CA . ALA A 1 112 ? -8.188 -8.770 4.965 1.00 95.50 112 ALA A CA 1
ATOM 952 C C . ALA A 1 112 ? -9.009 -8.171 3.803 1.00 95.50 112 ALA A C 1
ATOM 954 O O . ALA A 1 112 ? -8.779 -8.538 2.643 1.00 95.50 112 ALA A O 1
ATOM 955 N N . PRO A 1 113 ? -9.932 -7.227 4.065 1.00 97.12 113 PRO A N 1
ATOM 956 C CA . PRO A 1 113 ? -10.625 -6.488 3.015 1.00 97.12 113 PRO A CA 1
ATOM 957 C C . PRO A 1 113 ? -9.652 -5.676 2.153 1.00 97.12 113 PRO A C 1
ATOM 959 O O . PRO A 1 113 ? -8.741 -5.032 2.677 1.00 97.12 113 PRO A O 1
ATOM 962 N N . VAL A 1 114 ? -9.879 -5.662 0.836 1.00 97.62 114 VAL A N 1
ATOM 963 C CA . VAL A 1 114 ? -9.068 -4.908 -0.130 1.00 97.62 114 VAL A CA 1
ATOM 964 C C . VAL A 1 114 ? -9.935 -3.885 -0.861 1.00 97.62 114 VAL A C 1
ATOM 966 O O . VAL A 1 114 ? -10.955 -4.233 -1.451 1.00 97.62 114 VAL A O 1
ATOM 969 N N . LEU A 1 115 ? -9.506 -2.625 -0.844 1.00 96.94 115 LEU A N 1
ATOM 970 C CA . LEU A 1 115 ? -10.044 -1.522 -1.636 1.00 96.94 115 LEU A CA 1
ATOM 971 C C . LEU A 1 115 ? -8.990 -1.094 -2.657 1.00 96.94 115 LEU A C 1
ATOM 973 O O . LEU A 1 115 ? -7.804 -1.070 -2.351 1.00 96.94 115 LEU A O 1
ATOM 977 N N . PHE A 1 116 ? -9.403 -0.704 -3.857 1.00 95.69 116 PHE A N 1
ATOM 978 C CA . PHE A 1 116 ? -8.483 -0.181 -4.862 1.00 95.69 116 PHE A CA 1
ATOM 979 C C . PHE A 1 116 ? -8.964 1.148 -5.444 1.00 95.69 116 PHE A C 1
ATOM 981 O O . PHE A 1 116 ? -10.163 1.412 -5.533 1.00 95.69 116 PHE A O 1
ATOM 988 N N . CYS A 1 117 ? -8.017 1.987 -5.858 1.00 94.88 117 CYS A N 1
ATOM 989 C CA . CYS A 1 117 ? -8.255 3.267 -6.512 1.00 94.88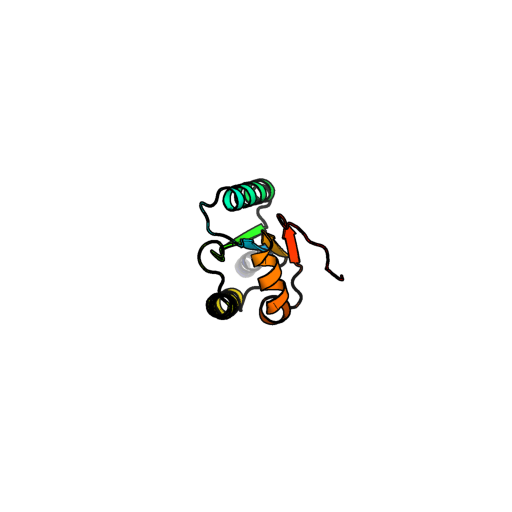 117 CYS A CA 1
ATOM 990 C C . CYS A 1 117 ? -7.200 3.536 -7.599 1.00 94.88 117 CYS A C 1
ATOM 992 O O . CYS A 1 117 ? -6.164 2.876 -7.664 1.00 94.88 117 CYS A O 1
ATOM 994 N N . GLY A 1 118 ? -7.481 4.485 -8.496 1.00 90.81 118 GLY A N 1
ATOM 995 C CA . GLY A 1 118 ? -6.544 4.888 -9.558 1.00 90.81 118 GLY A CA 1
ATOM 996 C C . GLY A 1 118 ? -6.328 3.860 -10.678 1.00 90.81 118 GLY A C 1
ATOM 997 O O . GLY A 1 118 ? -5.507 4.075 -11.563 1.00 90.81 118 GLY A O 1
ATOM 998 N N . ILE A 1 119 ? -7.071 2.750 -10.688 1.00 88.44 119 ILE A N 1
ATOM 999 C CA . ILE A 1 119 ? -6.915 1.718 -11.718 1.00 88.44 119 ILE A CA 1
ATOM 1000 C C . ILE A 1 119 ? -7.468 2.195 -13.066 1.00 88.44 119 ILE A C 1
ATOM 1002 O O . ILE A 1 119 ? -8.584 2.705 -13.154 1.00 88.44 119 ILE A O 1
ATOM 1006 N N . ASN A 1 120 ? -6.713 1.931 -14.133 1.00 82.69 120 ASN A N 1
ATOM 1007 C CA . ASN A 1 120 ? -7.157 2.069 -15.518 1.00 82.69 120 ASN A CA 1
ATOM 1008 C C . ASN A 1 120 ? -7.408 0.689 -16.155 1.00 82.69 120 ASN A C 1
ATOM 1010 O O . ASN A 1 120 ? -6.762 -0.292 -15.795 1.00 82.69 120 ASN A O 1
ATOM 1014 N N . ASN A 1 121 ? -8.306 0.607 -17.145 1.00 74.94 121 ASN A N 1
ATOM 1015 C CA . ASN A 1 121 ? -8.575 -0.611 -17.936 1.00 74.94 121 ASN A CA 1
ATOM 1016 C C . ASN A 1 121 ? -8.936 -1.867 -17.110 1.00 74.94 121 ASN A C 1
ATOM 1018 O O . ASN A 1 121 ? -8.573 -2.990 -17.459 1.00 74.94 121 ASN A O 1
ATOM 1022 N N . TYR A 1 122 ? -9.685 -1.684 -16.023 1.00 63.72 122 TYR A N 1
ATOM 1023 C CA . TYR A 1 122 ? -10.163 -2.762 -15.160 1.00 63.72 122 TYR A CA 1
ATOM 1024 C C . TYR A 1 122 ? -11.394 -3.456 -15.763 1.00 63.72 122 TYR A C 1
ATOM 1026 O O . TYR A 1 122 ? -12.522 -3.019 -15.550 1.00 63.72 122 TYR A O 1
ATOM 1034 N N . LEU A 1 123 ? -11.197 -4.509 -16.561 1.00 56.44 123 LEU A N 1
ATOM 1035 C CA . LEU A 1 123 ? -12.304 -5.215 -17.231 1.00 56.44 123 LEU A CA 1
ATOM 1036 C C . LEU A 1 123 ? -12.544 -6.657 -16.755 1.00 56.44 123 LEU A C 1
ATOM 1038 O O . LEU A 1 123 ? -13.505 -7.265 -17.208 1.00 56.44 123 LEU A O 1
ATOM 1042 N N . ASN A 1 124 ? -11.746 -7.211 -15.835 1.00 52.94 124 ASN A N 1
ATOM 1043 C CA . ASN A 1 124 ? -11.824 -8.640 -15.493 1.00 52.94 124 ASN A CA 1
ATOM 1044 C C . ASN A 1 124 ? -11.642 -8.938 -13.996 1.00 52.94 124 ASN A C 1
ATOM 1046 O O . ASN A 1 124 ? -10.693 -9.621 -13.619 1.00 52.94 124 ASN A O 1
ATOM 1050 N N . PHE A 1 125 ? -12.563 -8.495 -13.139 1.00 49.00 125 PHE A N 1
ATOM 1051 C CA . PHE A 1 125 ? -12.620 -9.013 -11.768 1.00 49.00 125 PHE A CA 1
ATOM 1052 C C . PHE A 1 125 ? -13.945 -9.705 -11.509 1.00 49.00 125 PHE A C 1
ATOM 1054 O O . PHE A 1 125 ? -15.014 -9.144 -11.746 1.00 49.00 125 PHE A O 1
ATOM 1061 N N . ARG A 1 126 ? -13.855 -10.949 -11.042 1.00 48.09 126 ARG A N 1
ATOM 1062 C CA . ARG A 1 126 ? -14.980 -11.676 -10.466 1.00 48.09 126 ARG A CA 1
ATOM 1063 C C . ARG A 1 126 ? -14.883 -11.504 -8.955 1.00 48.09 126 ARG A C 1
ATOM 1065 O O . ARG A 1 126 ? -13.856 -11.846 -8.379 1.00 48.09 126 ARG A O 1
ATOM 1072 N N . THR A 1 127 ? -15.928 -10.909 -8.387 1.00 46.09 127 THR A N 1
ATOM 1073 C CA . THR A 1 127 ? -16.220 -10.874 -6.948 1.00 46.09 127 THR A CA 1
ATOM 1074 C C . THR A 1 127 ? -16.383 -12.273 -6.385 1.00 46.09 127 THR A C 1
ATOM 1076 O O . THR A 1 127 ? -17.008 -13.090 -7.105 1.00 46.09 127 THR A O 1
#

Foldseek 3Di:
DVVVVVVVVVVPPPPPPLQAAEEEEEEAADPVPPLSVVVVVVVCVVCVVPPSYDYDYDYLRVVVPQDPVSLVVVLVVLCVVCVPPQHQEYEYEEDSSVVSCVVCVCPRHVPHHYHYDNYDPPDDDDD

Radius of gyration: 19.99 Å; chains: 1; bounding box: 28×30×75 Å